Protein AF-A0A2W4I5Y0-F1 (afdb_monomer)

pLDDT: mean 80.1, std 6.09, range [62.19, 87.25]

Radius of gyration: 15.92 Å; Cα contacts (8 Å, |Δi|>4): 42; chains: 1; bounding box: 36×15×42 Å

Secondary structure (DSSP, 8-state):
-HHHHHHHHHHHHHHHHHHHHHHHHHHHHHHHHHT---SS-HHHHHHHHHHHHHHHHHHHHHHHHHT-

Solvent-accessible surface area (backbone atoms only — not comparable to full-atom values): 3780 Å² total; per-residue (Å²): 112,69,66,60,51,51,45,52,50,40,52,50,52,18,50,52,39,42,51,52,35,50,52,51,49,52,50,50,57,53,34,60,77,72,71,48,86,75,91,64,51,73,66,55,45,57,57,39,53,48,58,25,53,53,35,51,51,51,41,54,53,49,38,65,74,70,71,111

Foldseek 3Di:
DVLVVVLVVLLVVLVVLVVVLVVLVVVQVVCVVVVHDRPDDPVNSVVSNVSSVVSVVVSVVSCVVVVD

Nearest PDB structures (foldseek):
  6dkm-assembly2_C  TM=5.464E-01  e=7.148E+00  synthetic construct
  2f1m-assembly2_D  TM=3.621E-01  e=7.148E+00  Escherichia coli

Sequence (68 aa):
MVEFICLLVIIAFAFGQWHLAAVNGWLWFLENDEGEQQFWSFDTFMSSLLPPIALLLCAVELYFILKI

Structure (mmCIF, N/CA/C/O backbone):
data_AF-A0A2W4I5Y0-F1
#
_entry.id   AF-A0A2W4I5Y0-F1
#
loop_
_atom_site.group_PDB
_atom_site.id
_atom_site.type_symbol
_atom_site.label_atom_id
_atom_site.label_alt_id
_atom_site.la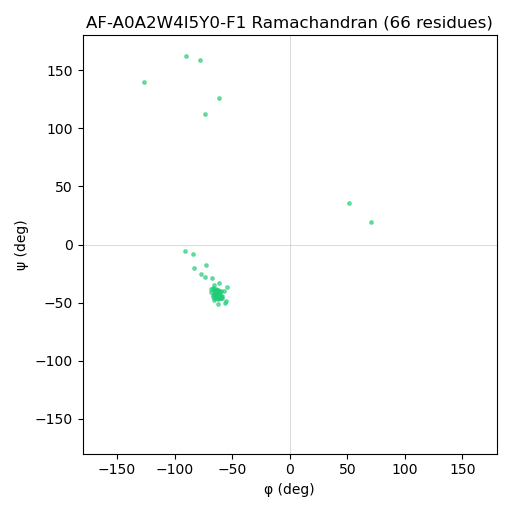bel_comp_id
_atom_site.label_asym_id
_atom_site.label_entity_id
_atom_site.label_seq_id
_atom_site.pdbx_PDB_ins_code
_atom_site.Cartn_x
_atom_site.Cartn_y
_atom_site.Cartn_z
_atom_site.occupancy
_atom_site.B_iso_or_equiv
_atom_site.auth_seq_id
_atom_site.auth_comp_id
_atom_site.auth_asym_id
_atom_site.auth_atom_id
_atom_site.pdbx_PDB_model_num
ATOM 1 N N .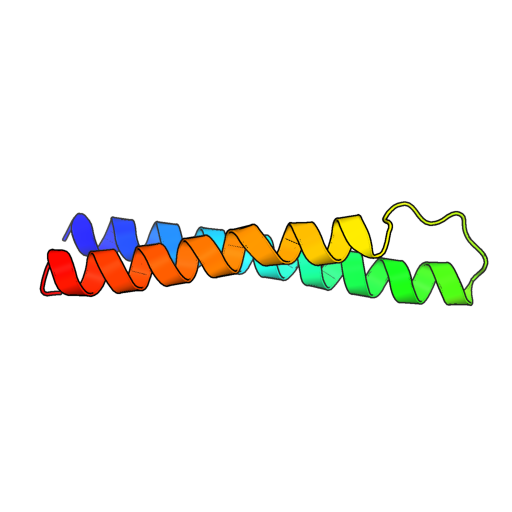 MET A 1 1 ? -15.683 7.682 18.037 1.00 76.00 1 MET A N 1
ATOM 2 C CA . MET A 1 1 ? -15.229 8.904 17.299 1.00 76.00 1 MET A CA 1
ATOM 3 C C . MET A 1 1 ? -13.757 8.785 16.927 1.00 76.00 1 MET A C 1
ATOM 5 O O . MET A 1 1 ? -13.420 8.989 15.770 1.00 76.00 1 MET A O 1
ATOM 9 N N . VAL A 1 2 ? -12.895 8.415 17.880 1.00 85.25 2 VAL A N 1
ATOM 10 C CA . VAL A 1 2 ? -11.468 8.142 17.633 1.00 85.25 2 VAL A CA 1
ATOM 11 C C . VAL A 1 2 ? -11.278 6.970 16.668 1.00 85.25 2 VAL A C 1
ATOM 13 O O . VAL A 1 2 ? -10.456 7.058 15.765 1.00 85.25 2 VAL A O 1
ATOM 16 N N . GLU A 1 3 ? -12.085 5.914 16.784 1.00 82.69 3 GLU A N 1
ATOM 17 C CA . GLU A 1 3 ? -11.963 4.740 15.916 1.00 82.69 3 GLU A CA 1
ATOM 18 C C . GLU A 1 3 ? -12.225 5.054 14.435 1.00 82.69 3 GLU A C 1
ATOM 20 O O . GLU A 1 3 ? -11.524 4.570 13.549 1.00 82.69 3 GLU A O 1
ATOM 25 N N . PHE A 1 4 ? -13.208 5.917 14.168 1.00 81.44 4 PHE A N 1
ATOM 26 C CA . PHE A 1 4 ? -13.526 6.384 12.820 1.00 81.44 4 PHE A CA 1
ATOM 27 C C . PHE A 1 4 ? -12.375 7.207 12.224 1.00 81.44 4 PHE A C 1
ATOM 29 O O . PHE A 1 4 ? -12.036 7.047 11.055 1.00 81.44 4 PHE A O 1
ATOM 36 N N . ILE A 1 5 ? -11.721 8.039 13.043 1.00 86.44 5 ILE A N 1
ATOM 37 C CA . ILE A 1 5 ? -10.526 8.787 12.632 1.00 86.44 5 ILE A CA 1
ATOM 38 C C . ILE A 1 5 ? -9.381 7.818 12.308 1.00 86.44 5 ILE A C 1
ATOM 40 O O . ILE A 1 5 ? -8.724 7.987 11.285 1.00 86.4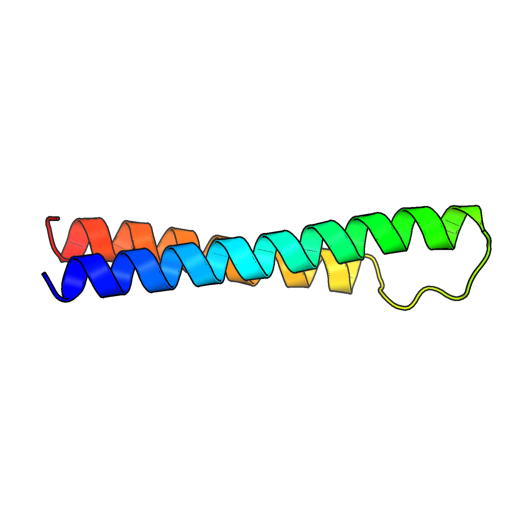4 5 ILE A O 1
ATOM 44 N N . CYS A 1 6 ? -9.168 6.773 13.116 1.00 84.75 6 CYS A N 1
ATOM 45 C CA . CYS A 1 6 ? -8.161 5.748 12.827 1.00 84.75 6 CYS A CA 1
ATOM 46 C C . CYS A 1 6 ? -8.419 5.040 11.488 1.00 84.75 6 CYS A C 1
ATOM 48 O O . CYS A 1 6 ? -7.494 4.912 10.688 1.00 84.75 6 CYS A O 1
ATOM 50 N N . LEU A 1 7 ? -9.664 4.638 11.208 1.00 85.12 7 LEU A N 1
ATOM 51 C CA . LEU A 1 7 ? -10.043 4.036 9.923 1.00 85.12 7 LEU A CA 1
ATOM 52 C C . LEU A 1 7 ? -9.775 4.979 8.743 1.00 85.12 7 LEU A C 1
ATOM 54 O O . LEU A 1 7 ? -9.178 4.566 7.750 1.00 85.12 7 LEU A O 1
ATOM 58 N N . LEU A 1 8 ? -10.150 6.256 8.866 1.00 85.12 8 LEU A N 1
ATOM 59 C CA . LEU A 1 8 ? -9.881 7.260 7.835 1.00 85.12 8 LEU A CA 1
ATOM 60 C C . LEU A 1 8 ? -8.383 7.455 7.583 1.00 85.12 8 LEU A C 1
ATOM 62 O O . LEU A 1 8 ? -7.975 7.569 6.429 1.00 85.12 8 LEU A O 1
ATOM 66 N N . VAL A 1 9 ? -7.561 7.464 8.635 1.00 87.25 9 VAL A N 1
ATOM 67 C CA . VAL A 1 9 ? -6.100 7.568 8.505 1.00 87.25 9 VAL A CA 1
ATOM 68 C C . VAL A 1 9 ? -5.545 6.365 7.742 1.00 87.25 9 VAL A C 1
ATOM 70 O O . VAL A 1 9 ? -4.783 6.555 6.798 1.00 87.25 9 VAL A O 1
ATOM 73 N N . ILE A 1 10 ? -5.959 5.141 8.081 1.00 86.38 10 ILE A N 1
ATOM 74 C CA . ILE A 1 10 ? -5.500 3.924 7.390 1.00 86.38 10 ILE A CA 1
ATOM 75 C C . ILE A 1 10 ? -5.878 3.965 5.903 1.00 8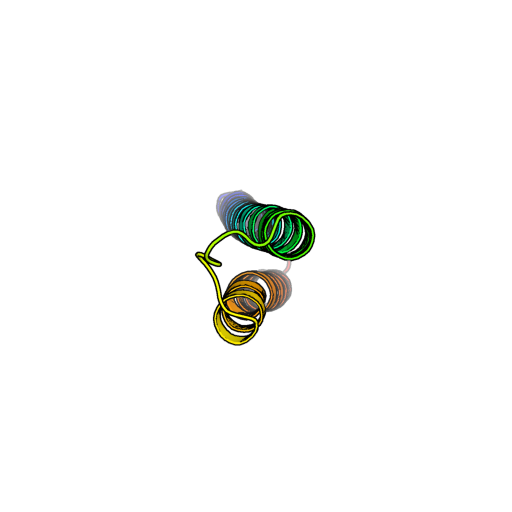6.38 10 ILE A C 1
ATOM 77 O O . ILE A 1 10 ? -5.031 3.703 5.048 1.00 86.38 10 ILE A O 1
ATOM 81 N N . ILE A 1 11 ? -7.115 4.356 5.584 1.00 84.50 11 ILE A N 1
ATOM 82 C CA . ILE A 1 11 ? -7.589 4.479 4.199 1.00 84.50 11 ILE A CA 1
ATOM 83 C C . ILE A 1 11 ? -6.809 5.562 3.441 1.00 84.50 11 ILE A C 1
ATOM 85 O O . ILE A 1 11 ? -6.407 5.338 2.300 1.00 84.50 11 ILE A O 1
ATOM 89 N N . ALA A 1 12 ? -6.545 6.715 4.062 1.00 83.38 12 ALA A N 1
ATOM 90 C CA . ALA A 1 12 ? -5.765 7.788 3.447 1.00 83.38 12 ALA A CA 1
ATOM 91 C C . ALA A 1 12 ? -4.321 7.350 3.145 1.00 83.38 12 ALA A C 1
ATOM 93 O O . ALA A 1 12 ? -3.805 7.630 2.062 1.00 83.38 12 ALA A O 1
ATOM 94 N N . PHE A 1 13 ? -3.687 6.613 4.063 1.00 85.38 13 PHE A N 1
ATOM 95 C CA . PHE A 1 13 ? -2.364 6.028 3.835 1.00 85.38 13 PHE A CA 1
ATOM 96 C C . PHE A 1 13 ? -2.388 4.986 2.713 1.00 85.38 13 PHE A C 1
ATOM 98 O O . PHE A 1 13 ? -1.518 5.023 1.843 1.00 85.38 13 PHE A O 1
ATOM 105 N N . ALA A 1 14 ? -3.392 4.104 2.683 1.00 84.88 14 ALA A N 1
ATOM 106 C CA . ALA A 1 14 ? -3.556 3.129 1.607 1.00 84.88 14 ALA A CA 1
ATOM 107 C C . ALA A 1 14 ? -3.701 3.825 0.244 1.00 84.88 14 ALA A C 1
ATOM 109 O O . ALA A 1 14 ? -3.006 3.483 -0.711 1.00 84.88 14 ALA A O 1
ATOM 110 N N . PHE A 1 15 ? -4.538 4.860 0.163 1.00 85.06 15 PHE A N 1
ATOM 111 C CA . PHE A 1 15 ? -4.716 5.638 -1.059 1.00 85.06 15 PHE A CA 1
ATOM 112 C C . PHE A 1 15 ? -3.421 6.335 -1.500 1.00 85.06 15 PHE A C 1
ATOM 114 O O . PHE A 1 15 ? -3.051 6.257 -2.668 1.00 85.06 15 PHE A O 1
ATOM 121 N N . GLY A 1 16 ? -2.698 6.976 -0.576 1.00 82.94 16 GLY A N 1
ATOM 122 C CA . GLY A 1 16 ? -1.436 7.653 -0.887 1.00 82.94 16 GLY A CA 1
ATOM 123 C C . GLY A 1 16 ? -0.364 6.703 -1.428 1.00 82.94 16 GLY A C 1
ATOM 124 O O . GLY A 1 16 ? 0.296 7.020 -2.417 1.00 82.94 16 GLY A O 1
ATOM 125 N N . GLN A 1 17 ? -0.228 5.515 -0.829 1.00 85.12 17 GLN A N 1
ATOM 126 C CA . GLN A 1 17 ? 0.700 4.483 -1.306 1.00 85.12 17 GLN A CA 1
ATOM 127 C C . GLN A 1 17 ? 0.308 3.959 -2.690 1.00 85.12 17 GLN A C 1
ATOM 129 O O . GLN A 1 17 ? 1.163 3.844 -3.565 1.00 85.12 17 GLN A O 1
ATOM 134 N N . TRP A 1 18 ? -0.986 3.718 -2.921 1.00 84.69 18 TRP A N 1
ATOM 135 C CA . TRP A 1 18 ? -1.484 3.332 -4.241 1.00 84.69 18 TRP A CA 1
ATOM 136 C C . TRP A 1 18 ? -1.186 4.406 -5.288 1.00 84.69 18 TRP A C 1
ATOM 138 O O . TRP A 1 18 ? -0.755 4.096 -6.397 1.00 84.69 18 TRP A O 1
ATOM 148 N N . HIS A 1 19 ? -1.406 5.677 -4.952 1.00 84.81 19 HIS A N 1
ATOM 149 C CA . HIS A 1 19 ? -1.195 6.773 -5.887 1.00 84.81 19 HIS A CA 1
ATOM 150 C C . HIS A 1 19 ? 0.281 6.915 -6.276 1.00 84.81 19 HIS A C 1
ATOM 152 O O . HIS A 1 19 ? 0.579 7.046 -7.460 1.00 84.81 19 HIS A O 1
ATOM 158 N N . LEU A 1 20 ? 1.202 6.796 -5.313 1.00 83.19 20 LEU A N 1
ATOM 159 C CA . LEU A 1 20 ? 2.645 6.771 -5.579 1.00 83.19 20 LEU A CA 1
ATOM 160 C C . LEU A 1 20 ? 3.042 5.585 -6.466 1.00 83.19 20 LEU A C 1
ATOM 162 O O . LEU A 1 20 ? 3.754 5.778 -7.447 1.00 83.19 20 LEU A O 1
ATOM 166 N N . ALA A 1 21 ? 2.542 4.382 -6.168 1.00 84.00 21 ALA A N 1
ATOM 167 C CA . ALA A 1 21 ? 2.784 3.196 -6.987 1.00 84.00 21 ALA A CA 1
ATOM 168 C C . ALA A 1 21 ? 2.288 3.386 -8.431 1.00 84.00 21 ALA A C 1
ATOM 170 O O . ALA A 1 21 ? 3.001 3.067 -9.379 1.00 84.00 21 ALA A O 1
ATOM 171 N N . ALA A 1 22 ? 1.091 3.952 -8.609 1.00 83.00 22 ALA A N 1
ATOM 172 C CA . ALA A 1 22 ? 0.506 4.211 -9.921 1.00 83.00 22 ALA A CA 1
ATOM 173 C C . ALA A 1 22 ? 1.288 5.266 -10.719 1.00 83.00 22 ALA A C 1
ATOM 175 O O . ALA A 1 22 ? 1.541 5.061 -11.903 1.00 83.00 22 ALA A O 1
ATOM 176 N N . VAL A 1 23 ? 1.698 6.368 -10.080 1.00 83.81 23 VAL A N 1
ATOM 177 C CA . VAL A 1 23 ? 2.513 7.412 -10.723 1.00 83.81 23 VAL A CA 1
ATOM 178 C C . VAL A 1 23 ? 3.877 6.856 -11.127 1.00 83.81 23 VAL A C 1
ATOM 180 O O . VAL A 1 23 ? 4.294 7.051 -12.263 1.00 83.81 23 VAL A O 1
ATOM 183 N N . ASN A 1 24 ? 4.538 6.102 -10.248 1.00 78.94 24 ASN A N 1
ATOM 184 C CA . ASN A 1 24 ? 5.831 5.491 -10.559 1.00 78.94 24 ASN A CA 1
ATOM 185 C C . ASN A 1 24 ? 5.713 4.428 -11.657 1.00 78.94 24 ASN A C 1
ATOM 187 O O . ASN A 1 24 ? 6.568 4.360 -12.533 1.00 78.94 24 ASN A O 1
ATOM 191 N N . GLY A 1 25 ? 4.637 3.635 -11.657 1.00 79.00 25 GLY A N 1
ATOM 192 C CA . GLY A 1 25 ? 4.342 2.702 -12.744 1.00 79.00 25 GLY A CA 1
ATOM 193 C C . GLY A 1 25 ? 4.112 3.418 -14.077 1.00 79.00 25 GLY A C 1
ATOM 194 O O . GLY A 1 25 ? 4.604 2.969 -15.105 1.00 79.00 25 GLY A O 1
ATOM 195 N N . TRP A 1 26 ? 3.416 4.556 -14.073 1.00 80.31 26 TRP A N 1
ATOM 196 C CA . TRP A 1 26 ? 3.219 5.369 -15.275 1.00 80.31 26 TRP A CA 1
ATOM 197 C C . TRP A 1 26 ? 4.536 5.952 -15.803 1.00 80.31 26 TRP A C 1
ATOM 199 O O . TRP A 1 26 ? 4.809 5.858 -16.997 1.00 80.31 26 TRP A O 1
ATOM 209 N N . LEU A 1 27 ? 5.371 6.506 -14.919 1.00 77.62 27 LEU A N 1
ATOM 210 C CA . LEU A 1 27 ? 6.702 7.009 -15.276 1.00 77.62 27 LEU A CA 1
ATOM 211 C C . LEU A 1 27 ? 7.593 5.897 -15.843 1.00 77.62 27 LEU A C 1
ATOM 213 O O . LEU A 1 27 ? 8.242 6.107 -16.859 1.00 77.62 27 LEU A O 1
ATOM 217 N N . TRP A 1 28 ? 7.537 4.693 -15.266 1.00 74.94 28 TRP A N 1
ATOM 218 C CA . TRP A 1 28 ? 8.247 3.517 -15.778 1.00 74.94 28 TRP A CA 1
ATOM 219 C C . TRP A 1 28 ? 7.879 3.175 -17.230 1.00 74.94 28 TRP A C 1
ATOM 221 O O . TRP A 1 28 ? 8.755 2.815 -18.018 1.00 74.94 28 TRP A O 1
ATOM 231 N N . PHE A 1 29 ? 6.597 3.289 -17.598 1.00 72.19 29 PHE A N 1
ATOM 232 C CA . PHE A 1 29 ? 6.155 3.083 -18.981 1.00 72.19 29 PHE A CA 1
ATOM 233 C C . PHE A 1 29 ? 6.666 4.181 -19.921 1.00 72.19 29 PHE A C 1
ATOM 235 O O . PHE A 1 29 ? 7.098 3.860 -21.023 1.00 72.19 29 PHE A O 1
ATOM 242 N N . LEU A 1 30 ? 6.657 5.445 -19.486 1.00 74.00 30 LEU A N 1
ATOM 243 C CA . LEU A 1 30 ? 7.144 6.571 -20.290 1.00 74.00 30 LEU A CA 1
ATOM 244 C C . LEU A 1 30 ? 8.663 6.510 -20.530 1.00 74.00 30 LEU A C 1
ATOM 246 O O . LEU A 1 30 ? 9.104 6.660 -21.663 1.00 74.00 30 LEU A O 1
ATOM 250 N N . GLU A 1 31 ? 9.458 6.231 -19.493 1.00 73.06 31 GLU A N 1
ATOM 251 C CA . GLU A 1 31 ? 10.925 6.112 -19.599 1.00 73.06 31 GLU A CA 1
ATOM 252 C C . GLU A 1 31 ? 11.347 4.969 -20.541 1.00 73.06 31 GLU A C 1
ATOM 254 O O . GLU A 1 31 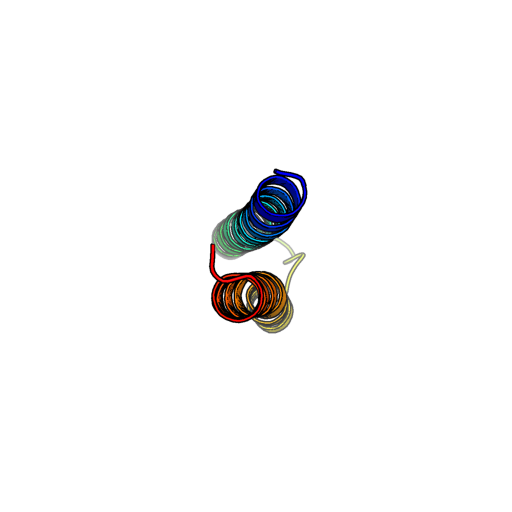? 12.347 5.075 -21.251 1.00 73.06 31 GLU A O 1
ATOM 259 N N . ASN A 1 32 ? 10.565 3.881 -20.582 1.00 65.00 32 ASN A N 1
ATOM 260 C CA . ASN A 1 32 ? 10.785 2.758 -21.500 1.00 65.00 32 ASN A CA 1
ATOM 261 C C . ASN A 1 32 ? 10.638 3.163 -22.975 1.00 65.00 32 ASN A C 1
ATOM 263 O O . ASN A 1 32 ? 11.397 2.680 -23.815 1.00 65.00 32 ASN A O 1
ATOM 267 N N . ASP A 1 33 ? 9.680 4.040 -23.289 1.00 64.88 33 ASP A N 1
ATOM 268 C CA . ASP A 1 33 ? 9.443 4.518 -24.657 1.00 64.88 33 ASP A CA 1
ATOM 269 C C . ASP A 1 33 ? 10.531 5.503 -25.122 1.00 64.88 33 ASP A C 1
ATOM 271 O O . ASP A 1 33 ? 10.831 5.579 -26.316 1.00 64.88 33 ASP A O 1
ATOM 275 N N . GLU A 1 34 ? 11.162 6.223 -24.190 1.00 76.00 34 GLU A N 1
ATOM 276 C CA . GLU A 1 34 ? 12.225 7.197 -24.478 1.00 76.00 34 GLU A CA 1
ATOM 277 C C . GLU A 1 34 ? 13.642 6.586 -24.451 1.00 76.00 34 GLU A C 1
ATOM 279 O O . GLU A 1 34 ? 14.616 7.240 -24.829 1.00 76.00 34 GLU A O 1
ATOM 284 N N . GLY A 1 35 ? 13.773 5.306 -24.074 1.00 69.38 35 GLY A N 1
ATOM 285 C CA . GLY A 1 35 ? 15.062 4.612 -23.968 1.00 69.38 35 GLY A CA 1
ATOM 286 C C . GLY A 1 35 ? 15.918 5.092 -22.791 1.00 69.38 35 GLY A C 1
ATOM 287 O O . GLY A 1 35 ? 17.137 4.892 -22.796 1.00 69.38 35 GLY A O 1
ATOM 288 N N . GLU A 1 36 ? 15.296 5.736 -21.801 1.00 73.00 36 GLU A N 1
ATOM 289 C CA . GLU A 1 36 ? 15.96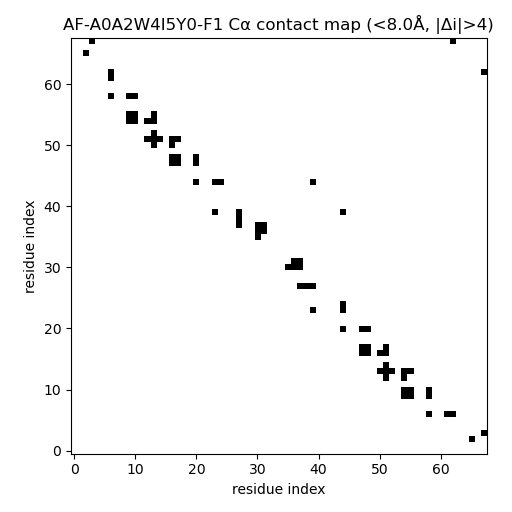6 6.232 -20.604 1.00 73.00 36 GLU A CA 1
ATOM 290 C C . GLU A 1 36 ? 16.252 5.107 -19.598 1.00 73.00 36 GLU A C 1
ATOM 292 O O . GLU A 1 36 ? 15.677 4.014 -19.624 1.00 73.00 36 GLU A O 1
ATOM 297 N N . GLN A 1 37 ? 17.212 5.355 -18.704 1.00 66.81 37 GLN A N 1
ATOM 298 C CA . GLN A 1 37 ? 17.615 4.378 -17.702 1.00 66.81 37 GLN A CA 1
ATOM 299 C C . GLN A 1 37 ? 16.536 4.272 -16.620 1.00 66.81 37 GLN A C 1
ATOM 301 O O . GLN A 1 37 ? 16.345 5.197 -15.839 1.00 66.81 37 GLN A O 1
ATOM 306 N N . GLN A 1 38 ? 15.865 3.123 -16.563 1.00 67.50 38 GLN A N 1
ATOM 307 C CA . GLN A 1 38 ? 14.737 2.922 -15.657 1.00 67.50 38 GLN A CA 1
ATOM 308 C C . GLN A 1 38 ? 15.136 3.065 -14.189 1.00 67.50 38 GLN A C 1
ATOM 310 O O . GLN A 1 38 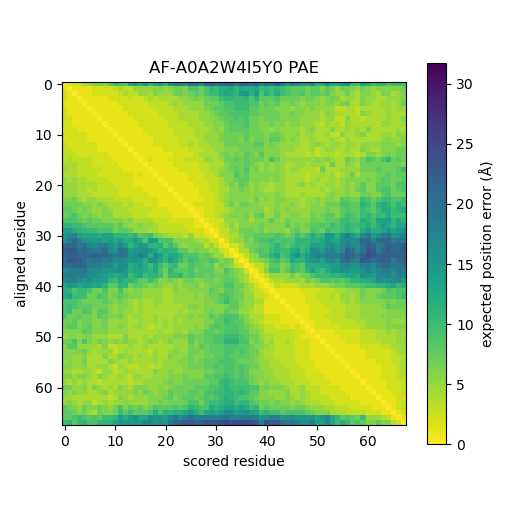? 16.008 2.339 -13.697 1.00 67.50 38 GLN A O 1
ATOM 315 N N . PHE A 1 39 ? 14.437 3.933 -13.461 1.00 69.56 39 PHE A N 1
ATOM 316 C CA . PHE A 1 39 ? 14.658 4.079 -12.021 1.00 69.56 39 PHE A CA 1
ATOM 317 C C . PHE A 1 39 ? 14.030 2.948 -11.195 1.00 69.56 39 PHE A C 1
ATOM 319 O O . PHE A 1 39 ? 14.474 2.688 -10.075 1.00 69.56 39 PHE A O 1
ATOM 326 N N . TRP A 1 40 ? 12.981 2.295 -11.705 1.00 71.81 40 TRP A N 1
ATOM 327 C CA . TRP A 1 40 ? 12.204 1.273 -10.994 1.00 71.81 40 TRP A CA 1
ATOM 328 C C . TRP A 1 40 ? 12.121 -0.015 -11.813 1.00 71.81 40 TRP A C 1
ATOM 330 O O . TRP A 1 40 ? 11.935 0.030 -13.024 1.00 71.81 40 TRP A O 1
ATOM 340 N N . SER A 1 41 ? 12.232 -1.177 -11.164 1.00 77.06 41 SER A N 1
ATOM 341 C CA . SER A 1 41 ? 11.967 -2.458 -11.825 1.00 77.06 41 SER A CA 1
ATOM 342 C C . SER A 1 41 ? 10.495 -2.852 -11.682 1.00 77.06 41 SER A C 1
ATOM 344 O O . SER A 1 41 ? 9.787 -2.380 -10.787 1.00 77.06 41 SER A O 1
ATOM 346 N N . PHE A 1 42 ? 10.038 -3.780 -12.526 1.00 75.25 42 PHE A N 1
ATOM 347 C CA . PHE A 1 42 ? 8.709 -4.382 -12.391 1.00 75.25 42 PHE A CA 1
ATOM 348 C C . PHE A 1 42 ? 8.479 -4.982 -10.989 1.00 75.25 42 PHE A C 1
ATOM 350 O O . PHE A 1 42 ? 7.399 -4.834 -10.419 1.00 75.25 42 PHE A O 1
ATOM 357 N N . ASP A 1 43 ? 9.508 -5.576 -10.380 1.00 79.38 43 ASP A N 1
ATOM 358 C CA . ASP A 1 43 ? 9.434 -6.101 -9.011 1.00 79.38 43 ASP A CA 1
ATOM 359 C C . ASP A 1 43 ? 9.252 -4.983 -7.970 1.00 79.38 43 ASP A C 1
ATOM 361 O O . ASP A 1 43 ? 8.505 -5.138 -6.999 1.00 79.38 43 ASP A O 1
ATOM 365 N N . THR A 1 44 ? 9.891 -3.825 -8.170 1.00 77.56 44 THR A N 1
ATOM 366 C CA . THR A 1 44 ? 9.684 -2.635 -7.327 1.00 77.56 44 THR A CA 1
ATOM 367 C C . THR A 1 44 ? 8.250 -2.117 -7.453 1.00 77.56 44 THR A C 1
ATOM 369 O O . THR A 1 44 ? 7.613 -1.794 -6.450 1.00 77.56 44 THR A O 1
ATOM 372 N N . PHE A 1 45 ? 7.692 -2.113 -8.665 1.00 77.38 45 PHE A N 1
ATOM 373 C CA . PHE A 1 45 ? 6.290 -1.758 -8.880 1.00 77.38 45 PHE A CA 1
ATOM 374 C C . PHE A 1 45 ? 5.350 -2.733 -8.156 1.00 77.38 45 PHE A C 1
ATOM 376 O O . PHE A 1 45 ? 4.526 -2.308 -7.346 1.00 77.38 45 PHE A O 1
ATOM 383 N N . MET A 1 46 ? 5.522 -4.041 -8.353 1.00 78.81 46 MET A N 1
ATOM 384 C CA . MET A 1 46 ? 4.687 -5.060 -7.707 1.00 78.81 46 MET A CA 1
ATOM 385 C C . MET A 1 46 ? 4.783 -5.021 -6.177 1.00 78.81 46 MET A C 1
ATOM 387 O O . MET A 1 46 ? 3.768 -5.133 -5.488 1.00 78.81 46 MET A O 1
ATOM 391 N N . SER A 1 47 ? 5.980 -4.804 -5.625 1.00 81.50 47 SER A N 1
ATOM 392 C CA . SER A 1 47 ? 6.166 -4.668 -4.174 1.00 81.50 47 SER A CA 1
ATOM 393 C C . SER A 1 47 ? 5.521 -3.405 -3.599 1.00 81.50 47 SER A C 1
ATOM 395 O O . SER A 1 47 ? 5.052 -3.438 -2.464 1.00 81.50 47 SER A O 1
ATOM 397 N N . SER A 1 48 ? 5.399 -2.326 -4.377 1.00 80.00 48 SER A N 1
ATOM 398 C CA . SER A 1 48 ? 4.709 -1.101 -3.946 1.00 80.00 48 SER A CA 1
ATOM 399 C C . SER A 1 48 ? 3.177 -1.222 -3.879 1.00 80.00 48 SER A C 1
ATOM 401 O O . SER A 1 48 ? 2.531 -0.444 -3.178 1.00 80.00 48 SER A O 1
ATOM 403 N N . LEU A 1 49 ? 2.587 -2.233 -4.532 1.00 80.69 49 LEU A N 1
ATOM 404 C CA . LEU A 1 49 ? 1.143 -2.514 -4.487 1.00 80.69 49 LEU A CA 1
ATOM 405 C C . LEU A 1 49 ? 0.716 -3.338 -3.260 1.00 80.69 49 LEU A C 1
ATOM 407 O O . LEU A 1 49 ? -0.452 -3.320 -2.874 1.00 80.69 49 LEU A O 1
ATOM 411 N N . LEU A 1 50 ? 1.644 -4.048 -2.616 1.00 82.44 50 LEU A N 1
ATOM 412 C CA . LEU A 1 50 ? 1.370 -4.869 -1.430 1.00 82.44 50 LEU A CA 1
ATOM 413 C C . LEU A 1 50 ? 0.943 -4.047 -0.193 1.00 82.44 50 LEU A C 1
ATOM 415 O O . LEU A 1 50 ? -0.073 -4.393 0.419 1.00 82.44 50 LEU A O 1
ATOM 419 N N . PRO A 1 51 ? 1.643 -2.956 0.184 1.00 83.69 51 PRO A N 1
ATOM 420 C CA . PRO A 1 51 ? 1.277 -2.122 1.328 1.00 83.69 51 PRO A CA 1
ATOM 421 C C . PRO A 1 51 ? -0.156 -1.564 1.300 1.00 83.69 51 PRO A C 1
ATOM 423 O O . PRO A 1 51 ? -0.847 -1.705 2.311 1.00 83.69 51 PRO A O 1
ATOM 426 N N . PRO A 1 52 ? -0.661 -0.965 0.200 1.00 83.12 52 PRO A N 1
ATOM 427 C CA . PRO A 1 52 ? -2.025 -0.442 0.186 1.00 83.12 52 PRO A CA 1
ATOM 428 C C . PRO A 1 52 ? -3.086 -1.544 0.311 1.00 83.12 52 PRO A C 1
ATOM 430 O O . PRO A 1 52 ? -4.091 -1.335 0.990 1.00 83.12 52 PRO A O 1
ATOM 433 N N . ILE A 1 53 ? -2.851 -2.733 -0.258 1.00 84.12 53 ILE A N 1
ATOM 434 C CA . ILE A 1 53 ? -3.744 -3.892 -0.093 1.00 84.12 53 ILE A CA 1
ATOM 435 C C . ILE A 1 53 ? -3.771 -4.347 1.371 1.00 84.12 53 ILE A C 1
ATOM 437 O O . ILE A 1 53 ? -4.846 -4.561 1.931 1.00 84.12 53 ILE A O 1
ATOM 441 N N . ALA A 1 54 ? -2.605 -4.453 2.015 1.00 83.19 54 ALA A N 1
ATOM 442 C CA . ALA A 1 54 ? -2.509 -4.838 3.421 1.00 83.19 54 ALA A CA 1
ATOM 44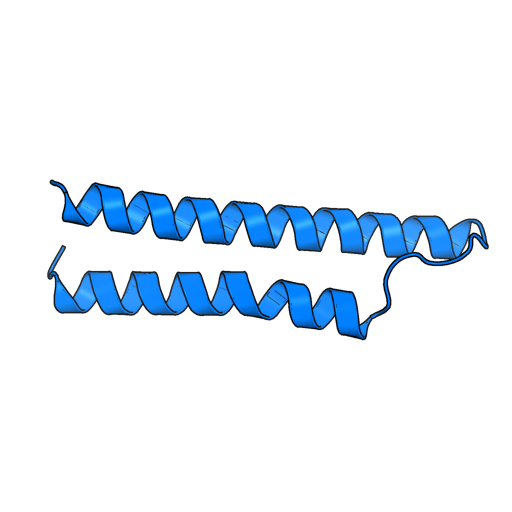3 C C . ALA A 1 54 ? -3.210 -3.828 4.350 1.00 83.19 54 ALA A C 1
ATOM 445 O O . ALA A 1 54 ? -3.918 -4.223 5.275 1.00 83.19 54 ALA A O 1
ATOM 446 N N . LEU A 1 55 ? -3.067 -2.527 4.077 1.00 84.50 55 LEU A N 1
ATOM 447 C CA . LEU A 1 55 ? -3.745 -1.468 4.828 1.00 84.50 55 LEU A CA 1
ATOM 448 C C . LEU A 1 55 ? -5.270 -1.518 4.652 1.00 84.50 55 LEU A C 1
ATOM 450 O O . LEU A 1 55 ? -5.998 -1.353 5.628 1.00 84.50 55 LEU A O 1
ATOM 454 N N . LEU A 1 56 ? -5.761 -1.798 3.441 1.00 85.44 56 LEU A N 1
ATOM 455 C CA . LEU A 1 56 ? -7.191 -1.997 3.182 1.00 85.44 56 LEU A CA 1
ATOM 456 C C . LEU A 1 56 ? -7.752 -3.204 3.941 1.00 85.44 56 LEU A C 1
ATOM 458 O O . LEU A 1 56 ? -8.804 -3.088 4.566 1.00 85.44 56 LEU A O 1
ATOM 462 N N . LEU A 1 57 ? -7.046 -4.338 3.934 1.00 86.12 57 LEU A N 1
ATOM 463 C CA . LEU A 1 57 ? -7.444 -5.521 4.705 1.00 86.12 57 LEU A CA 1
ATOM 464 C C . LEU A 1 57 ? -7.487 -5.217 6.208 1.00 86.12 57 LEU A C 1
ATOM 466 O O . LEU A 1 57 ? -8.481 -5.521 6.862 1.00 86.12 57 LEU A O 1
ATOM 470 N N . CYS A 1 58 ? -6.468 -4.532 6.734 1.00 84.44 58 CYS A N 1
ATOM 471 C CA . CYS A 1 58 ? -6.436 -4.096 8.129 1.00 84.44 58 CYS A CA 1
ATOM 472 C C . CYS A 1 58 ? -7.609 -3.160 8.472 1.00 84.44 58 CYS A C 1
ATOM 474 O O . CYS A 1 58 ? -8.221 -3.302 9.531 1.00 84.44 58 CYS A O 1
ATOM 476 N N . ALA A 1 59 ? -7.975 -2.239 7.572 1.00 83.62 59 ALA A N 1
ATOM 477 C CA . ALA A 1 59 ? -9.139 -1.374 7.760 1.00 83.62 59 ALA A CA 1
ATOM 478 C C . ALA A 1 59 ? -10.451 -2.176 7.821 1.00 83.62 59 ALA A C 1
ATOM 480 O O . ALA A 1 59 ? -11.293 -1.903 8.674 1.00 83.62 59 ALA A O 1
ATOM 481 N N . VAL A 1 60 ? -10.619 -3.188 6.963 1.00 85.19 60 VAL A N 1
ATOM 482 C CA . VAL A 1 60 ? -11.796 -4.074 6.986 1.00 85.19 60 VAL A CA 1
ATOM 483 C C . VAL A 1 60 ? -11.854 -4.879 8.286 1.00 85.19 60 VAL A C 1
ATOM 485 O O . VAL A 1 60 ? -12.908 -4.952 8.916 1.00 85.19 60 VAL A O 1
ATOM 488 N N . GLU A 1 61 ? -10.735 -5.448 8.733 1.00 85.00 61 GLU A N 1
ATOM 489 C CA . GLU A 1 61 ? -10.669 -6.177 10.005 1.00 85.00 61 GLU A CA 1
ATOM 490 C C . GLU A 1 61 ? -11.013 -5.276 11.198 1.00 85.00 61 GLU A C 1
ATOM 492 O O . GLU A 1 61 ? -11.833 -5.645 12.042 1.00 85.00 61 GLU A O 1
ATOM 497 N N . LEU A 1 62 ? -10.450 -4.064 11.244 1.00 82.94 62 LEU A N 1
ATOM 498 C CA . LEU A 1 62 ? -10.743 -3.081 12.289 1.00 82.94 62 LEU A CA 1
ATOM 499 C C . LEU A 1 62 ? -12.211 -2.651 12.285 1.00 82.94 62 LEU A C 1
ATOM 501 O O . LEU A 1 62 ? -12.791 -2.519 13.359 1.00 82.94 62 LEU A O 1
ATOM 505 N N . TYR A 1 63 ? -12.828 -2.479 11.114 1.00 84.00 63 TYR A N 1
ATOM 506 C CA . TYR A 1 63 ? -14.256 -2.177 10.994 1.00 84.00 63 TYR A CA 1
ATOM 507 C C . TYR A 1 63 ? -15.113 -3.242 11.701 1.00 84.00 63 TYR A C 1
ATOM 509 O O . TYR A 1 63 ? -15.915 -2.918 12.579 1.00 84.00 63 TYR A O 1
ATOM 517 N N . PHE A 1 64 ? -14.865 -4.528 11.418 1.00 86.50 64 PHE A N 1
ATOM 518 C CA . PHE A 1 64 ? -15.606 -5.631 12.040 1.00 86.50 64 PHE A CA 1
ATOM 519 C C . PHE A 1 64 ? -15.322 -5.800 13.539 1.00 86.50 64 PHE A C 1
ATOM 521 O O . PHE A 1 64 ? -16.247 -6.088 14.302 1.00 86.50 64 PHE A O 1
ATOM 528 N N 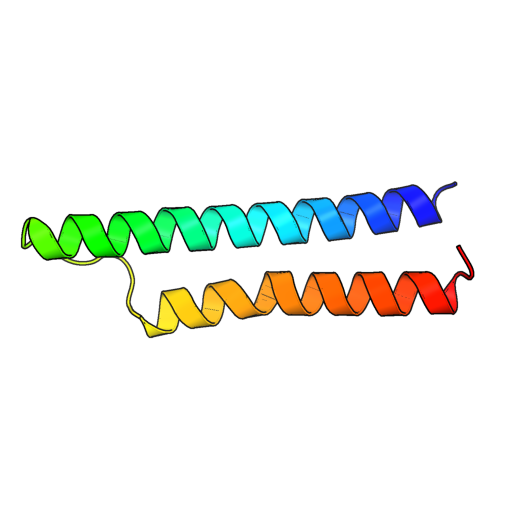. ILE A 1 65 ? -14.072 -5.615 13.980 1.00 85.62 65 ILE A N 1
ATOM 529 C CA . ILE A 1 65 ? -13.698 -5.708 15.403 1.00 85.62 65 ILE A CA 1
ATOM 530 C C . ILE A 1 65 ? -14.354 -4.586 16.210 1.00 85.62 65 ILE A C 1
ATOM 532 O O . ILE A 1 65 ? -14.871 -4.824 17.303 1.00 85.62 65 ILE A O 1
ATOM 536 N N . LEU A 1 66 ? -14.342 -3.366 15.672 1.00 81.06 66 LEU A N 1
ATOM 537 C CA . LEU A 1 66 ? -14.827 -2.175 16.363 1.00 81.06 66 LEU A CA 1
ATOM 538 C C . LEU A 1 66 ? -16.348 -1.997 16.244 1.00 81.06 66 LEU A C 1
ATOM 540 O O . LEU A 1 66 ? -16.906 -1.164 16.955 1.00 81.06 66 LEU A O 1
ATOM 544 N N . LYS A 1 67 ? -17.025 -2.807 15.411 1.00 76.62 67 LYS A N 1
ATOM 545 C CA . LYS A 1 67 ? -18.479 -2.748 15.145 1.00 76.62 67 LYS A CA 1
ATOM 546 C C . LYS A 1 67 ? -18.968 -1.345 14.772 1.00 76.62 67 LYS A C 1
ATOM 548 O O . LYS A 1 67 ? -20.056 -0.924 15.175 1.00 76.62 67 LYS A O 1
ATOM 553 N N . ILE A 1 68 ? -18.123 -0.626 14.050 1.00 62.19 68 ILE A N 1
ATOM 554 C CA . ILE A 1 68 ? -18.476 0.608 13.336 1.00 62.19 68 ILE A CA 1
ATOM 555 C C . ILE A 1 68 ? -19.130 0.188 12.021 1.00 62.19 68 ILE A C 1
ATOM 557 O O . ILE A 1 68 ? -19.870 0.993 11.415 1.00 62.19 68 ILE A O 1
#

Mean predicted aligned error: 6.36 Å